Protein AF-A0A453QPM6-F1 (afdb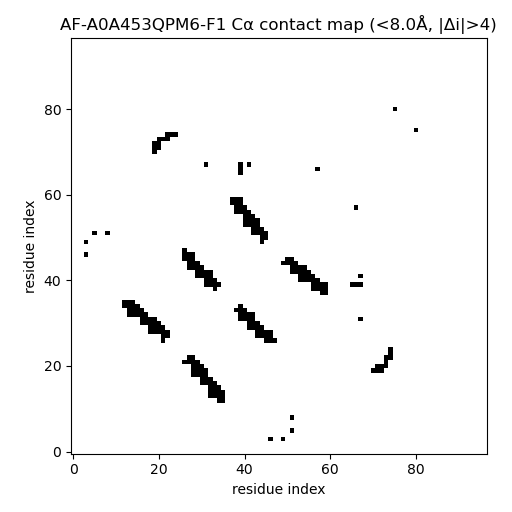_monomer)

Radius of gyration: 19.72 Å; Cα contacts (8 Å, |Δi|>4): 123; chains: 1; bounding box: 45×31×58 Å

Secondary structure (DSSP, 8-state):
-----GGGGS-TTEEEEEEEEEETTTTEEEEEEEETTS-EEEEEEETTTTEEEEEEEE---SS---TTTT-------HHHHHHHHHGGGS-S-----

Organism: Aegilops tauschii subsp. strangulata (NCBI:txid200361)

Structure (mmCIF, N/CA/C/O backbone):
data_AF-A0A453QPM6-F1
#
_entry.id   AF-A0A453QPM6-F1
#
loop_
_atom_site.group_PDB
_atom_site.id
_atom_site.type_symbol
_atom_site.label_atom_id
_atom_site.label_alt_id
_atom_site.label_comp_id
_atom_site.label_asym_id
_atom_site.label_entity_id
_atom_site.label_seq_id
_atom_site.pdbx_PDB_ins_code
_atom_site.Cartn_x
_atom_site.Cartn_y
_atom_site.Cartn_z
_atom_site.occupancy
_atom_site.B_iso_or_equiv
_atom_site.auth_seq_id
_atom_site.auth_comp_id
_atom_site.auth_asym_id
_atom_site.auth_atom_id
_atom_site.pdbx_PDB_model_num
ATOM 1 N N . VAL A 1 1 ? -16.829 6.148 -7.935 1.00 55.75 1 VAL A N 1
ATOM 2 C CA . VAL A 1 1 ? -15.590 5.453 -7.527 1.00 55.75 1 VAL A CA 1
ATOM 3 C C . VAL A 1 1 ? -14.447 6.371 -7.894 1.00 55.75 1 VAL A C 1
ATOM 5 O O . VAL A 1 1 ? -14.346 6.725 -9.062 1.00 55.75 1 VAL A O 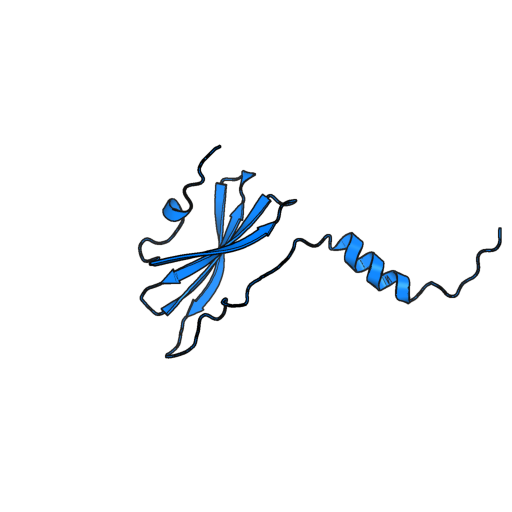1
ATOM 8 N N . GLU A 1 2 ? -13.692 6.845 -6.911 1.00 72.50 2 GLU A N 1
ATOM 9 C CA . GLU A 1 2 ? -12.494 7.655 -7.143 1.00 72.50 2 GLU A CA 1
ATOM 10 C C . GLU A 1 2 ? -11.316 6.715 -7.438 1.00 72.50 2 GLU A C 1
ATOM 12 O O . GLU A 1 2 ? -11.194 5.661 -6.815 1.00 72.50 2 GLU A O 1
ATOM 17 N N . LEU A 1 3 ? -10.505 7.043 -8.445 1.00 74.88 3 LEU A N 1
ATOM 18 C CA . LEU A 1 3 ? -9.374 6.223 -8.885 1.00 74.88 3 LEU A CA 1
ATOM 19 C C . LEU A 1 3 ? -8.084 6.787 -8.291 1.00 74.88 3 LEU A C 1
ATOM 21 O O . LEU A 1 3 ? -7.626 7.843 -8.722 1.00 74.88 3 LEU A O 1
ATOM 25 N N . ILE A 1 4 ? -7.476 6.067 -7.348 1.00 81.00 4 ILE A N 1
ATOM 26 C CA . ILE A 1 4 ? -6.176 6.441 -6.781 1.00 81.00 4 ILE A CA 1
ATOM 27 C C . ILE A 1 4 ? -5.070 6.074 -7.779 1.00 81.00 4 ILE A C 1
ATOM 29 O O . ILE A 1 4 ? -4.901 4.907 -8.135 1.00 81.00 4 ILE A O 1
ATOM 33 N N . GLN A 1 5 ? -4.308 7.073 -8.225 1.00 83.75 5 GLN A N 1
ATOM 34 C CA . GLN A 1 5 ? -3.241 6.921 -9.219 1.00 83.75 5 GLN A CA 1
ATOM 35 C C . GLN A 1 5 ? -1.918 6.511 -8.557 1.00 83.75 5 GLN A C 1
ATOM 37 O O . GLN A 1 5 ? -0.976 7.295 -8.490 1.00 83.75 5 GLN A O 1
ATOM 42 N N . VAL A 1 6 ? -1.836 5.268 -8.070 1.00 82.81 6 VAL A N 1
ATOM 43 C CA . VAL A 1 6 ? -0.657 4.741 -7.347 1.00 82.81 6 VAL A CA 1
ATOM 44 C C . VAL A 1 6 ? 0.650 4.949 -8.125 1.00 82.81 6 VAL A C 1
ATOM 46 O O . VAL A 1 6 ? 1.672 5.279 -7.531 1.00 82.81 6 VAL A O 1
ATOM 49 N N . GLU A 1 7 ? 0.607 4.822 -9.451 1.00 81.56 7 GLU A N 1
ATOM 50 C CA . GLU A 1 7 ? 1.769 4.959 -10.339 1.00 81.56 7 GLU A CA 1
ATOM 51 C C . GLU A 1 7 ? 2.452 6.333 -10.254 1.00 81.56 7 GLU A C 1
ATOM 53 O O . GLU A 1 7 ? 3.666 6.416 -10.404 1.00 81.56 7 GLU A O 1
ATOM 58 N N . GLN A 1 8 ? 1.711 7.405 -9.947 1.00 86.69 8 GLN A N 1
ATOM 59 C CA . GLN A 1 8 ? 2.272 8.759 -9.818 1.00 86.69 8 GLN A CA 1
ATOM 60 C C . GLN A 1 8 ? 3.167 8.920 -8.584 1.00 86.69 8 GLN A C 1
ATOM 62 O O . GLN A 1 8 ? 3.970 9.849 -8.517 1.00 86.69 8 GLN A O 1
ATOM 67 N N . HIS A 1 9 ? 3.030 8.023 -7.608 1.00 87.50 9 HIS A N 1
ATOM 68 C CA . HIS A 1 9 ? 3.786 8.048 -6.361 1.00 87.50 9 HIS A CA 1
ATOM 69 C C . HIS A 1 9 ? 4.948 7.051 -6.344 1.00 87.50 9 HIS A C 1
ATOM 71 O O . HIS A 1 9 ? 5.650 6.939 -5.338 1.00 87.50 9 HIS A O 1
ATOM 77 N N . LEU A 1 10 ? 5.137 6.307 -7.434 1.00 90.94 10 LEU A N 1
ATOM 78 C CA . LEU A 1 10 ? 6.180 5.304 -7.554 1.00 90.94 10 LEU A CA 1
ATOM 79 C C . LEU A 1 10 ? 7.341 5.813 -8.414 1.00 90.94 10 LEU A C 1
ATOM 81 O O . LEU A 1 10 ? 7.144 6.642 -9.305 1.00 90.94 10 LEU A O 1
ATOM 85 N N . PRO A 1 11 ? 8.567 5.317 -8.179 1.00 91.19 11 PRO A N 1
ATOM 86 C CA . PRO A 1 11 ? 9.677 5.581 -9.081 1.00 91.19 11 PRO A CA 1
ATOM 87 C C . PRO A 1 11 ? 9.380 5.096 -10.510 1.00 91.19 11 PRO A C 1
ATOM 89 O O . PRO A 1 11 ? 8.738 4.066 -10.719 1.00 91.19 11 PRO A O 1
ATOM 92 N N . ALA A 1 12 ? 9.884 5.825 -11.507 1.00 91.06 12 ALA A N 1
ATOM 93 C CA . ALA A 1 12 ? 9.598 5.568 -12.923 1.00 91.06 12 ALA A CA 1
ATOM 94 C C . ALA A 1 12 ? 10.128 4.218 -13.453 1.00 91.06 12 ALA A C 1
ATOM 96 O O . ALA A 1 12 ? 9.729 3.776 -14.527 1.00 91.06 12 ALA A O 1
ATOM 97 N N . ASP A 1 13 ? 11.048 3.576 -12.734 1.00 93.31 13 ASP A N 1
ATOM 98 C CA . ASP A 1 13 ? 11.658 2.290 -13.078 1.00 93.31 13 ASP A CA 1
ATOM 99 C C . ASP A 1 13 ? 10.928 1.075 -12.475 1.00 93.31 13 ASP A C 1
ATOM 101 O O . ASP A 1 13 ? 11.382 -0.062 -12.646 1.00 93.31 13 ASP A O 1
ATOM 105 N N . VAL A 1 14 ? 9.784 1.285 -11.809 1.00 93.88 14 VAL A N 1
ATOM 106 C CA . VAL A 1 14 ? 8.895 0.194 -11.390 1.00 93.88 14 VAL A CA 1
ATOM 107 C C . VAL A 1 14 ? 8.363 -0.540 -12.620 1.00 93.88 14 VAL A C 1
ATOM 109 O O . VAL A 1 14 ? 7.837 0.050 -13.558 1.00 93.88 14 VAL A O 1
ATOM 112 N N . THR A 1 15 ? 8.470 -1.866 -12.602 1.00 93.19 15 THR A N 1
ATOM 113 C CA . THR A 1 15 ? 8.040 -2.740 -13.709 1.00 93.19 15 THR A CA 1
ATOM 114 C C . THR A 1 15 ? 6.832 -3.600 -13.359 1.00 93.19 15 THR A C 1
ATOM 116 O O . THR A 1 15 ? 6.177 -4.142 -14.248 1.00 93.19 15 THR A O 1
ATOM 119 N N . LYS A 1 16 ? 6.539 -3.753 -12.064 1.00 92.25 16 LYS A N 1
ATOM 120 C CA . LYS A 1 16 ? 5.470 -4.612 -11.559 1.00 92.25 16 LYS A CA 1
ATOM 121 C C . LYS A 1 16 ? 4.940 -4.067 -10.243 1.00 92.25 16 LYS A C 1
ATOM 123 O O . LYS A 1 16 ? 5.730 -3.741 -9.363 1.00 92.25 16 LYS A O 1
ATOM 128 N N . VAL A 1 17 ? 3.620 -4.063 -10.088 1.00 93.12 17 VAL A N 1
ATOM 129 C CA . VAL A 1 17 ? 2.928 -3.768 -8.828 1.00 93.12 17 VAL A CA 1
ATOM 130 C C . VAL A 1 17 ? 2.041 -4.955 -8.471 1.00 93.12 17 VAL A C 1
ATOM 132 O O . VAL A 1 17 ? 1.368 -5.514 -9.337 1.00 93.12 17 VAL A O 1
ATOM 135 N N . GLN A 1 18 ? 2.051 -5.373 -7.207 1.00 92.69 18 GLN A N 1
ATOM 136 C CA . GLN A 1 18 ? 1.182 -6.441 -6.70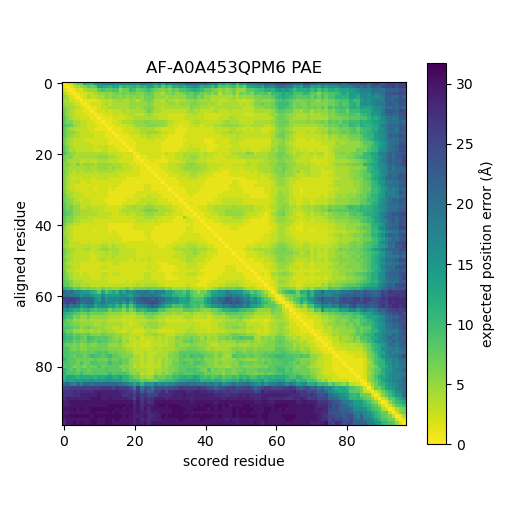9 1.00 92.69 18 GLN A CA 1
AT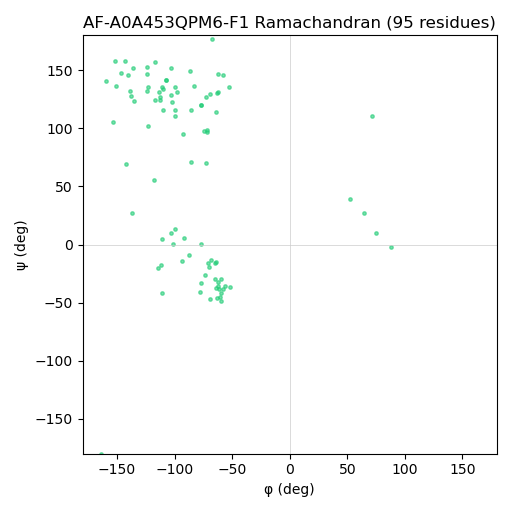OM 137 C C . GLN A 1 18 ? 0.562 -6.040 -5.379 1.00 92.69 18 GLN A C 1
ATOM 139 O O . GLN A 1 18 ? 1.278 -5.764 -4.418 1.00 92.69 18 GLN A O 1
ATOM 144 N N . LEU A 1 19 ? -0.769 -6.057 -5.316 1.00 92.50 19 LEU A N 1
ATOM 145 C CA . LEU A 1 19 ? -1.504 -5.924 -4.064 1.00 92.50 19 LEU A CA 1
ATOM 146 C C . LEU A 1 19 ? -1.168 -7.103 -3.144 1.00 92.50 19 LEU A C 1
ATOM 148 O O . LEU A 1 19 ? -1.216 -8.256 -3.574 1.00 92.50 19 LEU A O 1
ATOM 152 N N . ARG A 1 20 ? -0.844 -6.813 -1.882 1.00 93.50 20 ARG A N 1
ATOM 153 C CA . ARG A 1 20 ? -0.526 -7.831 -0.872 1.00 93.50 20 ARG A CA 1
ATOM 154 C C . ARG A 1 20 ? -1.594 -7.932 0.196 1.00 93.50 20 ARG A C 1
ATOM 156 O O . ARG A 1 20 ? -1.957 -9.040 0.584 1.00 93.50 20 ARG A O 1
ATOM 163 N N . TRP A 1 21 ? -2.110 -6.794 0.650 1.00 92.81 21 TRP A N 1
ATOM 164 C CA . TRP A 1 21 ? -3.078 -6.767 1.735 1.00 92.81 21 TRP A CA 1
ATOM 165 C C . TRP A 1 21 ? -3.877 -5.455 1.752 1.00 92.81 21 TRP A C 1
ATOM 167 O O . TRP A 1 21 ? -3.342 -4.378 1.503 1.00 92.81 21 TRP A O 1
ATOM 177 N N . PHE A 1 22 ? -5.172 -5.569 2.040 1.00 91.31 22 PHE A N 1
ATOM 178 C CA . PHE A 1 22 ? -6.108 -4.480 2.297 1.00 91.31 22 PHE A CA 1
ATOM 179 C C . PHE A 1 22 ? -6.530 -4.457 3.782 1.00 91.31 22 PHE A C 1
ATOM 181 O O . PHE A 1 22 ? -7.145 -5.409 4.269 1.00 91.31 22 PHE A O 1
ATOM 188 N N . CYS A 1 23 ? -6.188 -3.389 4.503 1.00 92.81 23 CYS A N 1
ATOM 189 C CA . CYS A 1 23 ? -6.580 -3.139 5.891 1.00 92.81 23 CYS A CA 1
ATOM 190 C C . CYS A 1 23 ? -7.865 -2.303 5.915 1.00 92.81 23 CYS A C 1
ATOM 192 O O . CYS A 1 23 ? -7.824 -1.077 5.803 1.00 92.81 23 CYS A O 1
ATOM 194 N N . GLU A 1 24 ? -9.009 -2.973 6.020 1.00 89.31 24 GLU A N 1
ATOM 195 C CA . GLU A 1 24 ? -10.327 -2.349 5.884 1.00 89.31 24 GLU A CA 1
ATOM 196 C C . GLU A 1 24 ? -10.615 -1.266 6.937 1.00 89.31 24 GLU A C 1
ATOM 198 O O . GLU A 1 24 ? -11.201 -0.241 6.602 1.00 89.31 24 GLU A O 1
ATOM 203 N N . LYS A 1 25 ? -10.197 -1.450 8.197 1.00 91.00 25 LYS A N 1
ATOM 204 C CA . LYS A 1 25 ? -10.512 -0.517 9.292 1.00 91.00 25 LYS A CA 1
ATOM 205 C C . LYS A 1 25 ? -9.642 0.734 9.253 1.00 91.00 25 LYS A C 1
ATOM 207 O O . LYS A 1 25 ? -10.140 1.819 9.530 1.00 91.00 25 LYS A O 1
ATOM 212 N N . SER A 1 26 ? -8.350 0.589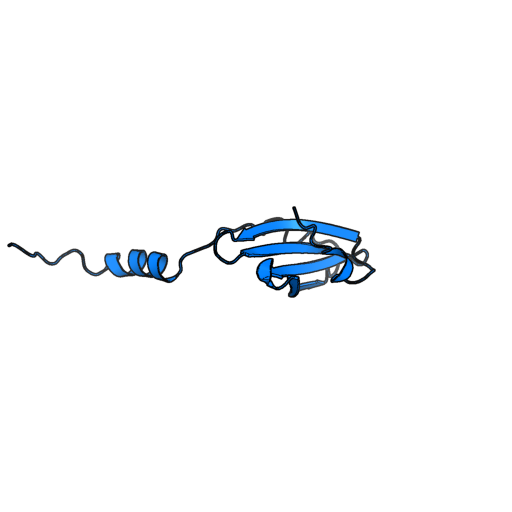 8.960 1.00 92.44 26 SER A N 1
ATOM 213 C CA . SER A 1 26 ? -7.406 1.716 8.884 1.00 92.44 26 SER A CA 1
ATOM 214 C C . SER A 1 26 ? -7.347 2.385 7.512 1.00 92.44 26 SER A C 1
ATOM 216 O O . SER A 1 26 ? -6.694 3.419 7.380 1.00 92.44 26 SER A O 1
ATOM 218 N N . GLY A 1 27 ? -7.980 1.805 6.487 1.00 93.69 27 GLY A N 1
ATOM 219 C CA . GLY A 1 27 ? -7.916 2.323 5.119 1.00 93.69 27 GLY A CA 1
ATOM 220 C C . GLY A 1 27 ? -6.502 2.265 4.529 1.00 93.69 27 GLY A C 1
ATOM 221 O O . GLY A 1 27 ? -6.148 3.087 3.682 1.00 93.69 27 GLY A O 1
ATOM 222 N N . VAL A 1 28 ? -5.673 1.327 5.001 1.00 95.06 28 VAL A N 1
ATOM 223 C CA . VAL A 1 28 ? -4.296 1.137 4.526 1.00 95.06 28 VAL A CA 1
ATOM 224 C C . VAL A 1 28 ? -4.234 -0.015 3.534 1.00 95.06 28 VAL A C 1
ATOM 226 O O . VAL A 1 28 ? -4.767 -1.095 3.771 1.00 95.06 28 VAL A O 1
ATOM 229 N N . VAL A 1 29 ? -3.524 0.188 2.431 1.00 94.25 29 VAL A N 1
ATOM 230 C CA . VAL A 1 29 ? -3.261 -0.844 1.427 1.00 94.25 29 VAL A CA 1
ATOM 231 C C . VAL A 1 29 ? -1.769 -1.104 1.341 1.00 94.25 29 VAL A C 1
ATOM 233 O O . VAL A 1 29 ? -0.992 -0.190 1.081 1.00 94.25 29 VAL A O 1
ATOM 236 N N . LEU A 1 30 ? -1.367 -2.359 1.527 1.00 95.75 30 LEU A N 1
ATOM 237 C CA . LEU A 1 30 ? 0.005 -2.804 1.329 1.00 95.75 30 LEU A CA 1
ATOM 238 C C . LEU A 1 30 ? 0.159 -3.445 -0.045 1.00 95.75 30 LEU A C 1
ATOM 240 O O . LEU A 1 30 ? -0.600 -4.342 -0.428 1.00 95.75 30 LEU A O 1
ATOM 244 N N . PHE A 1 31 ? 1.183 -3.021 -0.772 1.00 95.00 31 PHE A N 1
ATOM 245 C CA . PHE A 1 31 ? 1.529 -3.575 -2.073 1.00 95.00 31 PHE A CA 1
ATOM 246 C C . PHE A 1 31 ? 3.047 -3.624 -2.257 1.00 95.00 31 PHE A C 1
ATOM 248 O O . PHE A 1 31 ? 3.796 -2.914 -1.587 1.00 95.00 31 PHE A O 1
ATOM 255 N N . THR A 1 32 ? 3.507 -4.484 -3.159 1.00 95.25 32 THR A N 1
ATOM 256 C CA . THR A 1 32 ? 4.925 -4.608 -3.520 1.00 95.25 32 THR A CA 1
ATOM 257 C C . THR A 1 32 ? 5.177 -4.028 -4.901 1.00 95.25 32 THR A C 1
ATOM 259 O O . THR A 1 32 ? 4.367 -4.248 -5.806 1.00 95.25 32 THR A O 1
ATOM 262 N N . ALA A 1 33 ? 6.317 -3.363 -5.073 1.00 94.69 33 ALA A N 1
ATOM 263 C CA . ALA A 1 33 ? 6.826 -2.904 -6.358 1.00 94.69 33 ALA A CA 1
ATOM 264 C C . ALA A 1 33 ? 8.111 -3.663 -6.722 1.00 94.69 33 ALA A C 1
ATOM 266 O O . ALA A 1 33 ? 9.015 -3.807 -5.897 1.00 94.69 33 ALA A O 1
ATOM 267 N N . GLY A 1 34 ? 8.177 -4.174 -7.951 1.00 92.62 34 GLY A N 1
ATOM 268 C CA . GLY A 1 34 ? 9.342 -4.863 -8.503 1.00 92.62 34 GLY A CA 1
ATOM 269 C C . GLY A 1 34 ? 10.059 -4.015 -9.549 1.00 92.62 34 GLY A C 1
ATOM 270 O O . GLY A 1 34 ? 9.415 -3.362 -10.378 1.00 92.62 34 GLY A O 1
ATOM 271 N N . TYR A 1 35 ? 11.387 -4.069 -9.540 1.00 92.19 35 TYR A N 1
ATOM 272 C CA . TYR A 1 35 ? 12.259 -3.272 -10.398 1.00 92.19 35 TYR A CA 1
ATOM 273 C C . TYR A 1 35 ? 13.076 -4.152 -11.344 1.00 92.19 35 TYR A C 1
ATOM 275 O O . TYR A 1 35 ? 13.312 -5.334 -11.087 1.00 92.19 35 TYR A O 1
ATOM 283 N N . ARG A 1 36 ? 13.526 -3.570 -12.462 1.00 88.62 36 ARG A N 1
ATOM 284 C CA . ARG A 1 36 ? 14.306 -4.298 -13.479 1.00 88.62 36 ARG A CA 1
ATOM 285 C C . ARG A 1 36 ? 15.667 -4.778 -12.960 1.00 88.62 36 ARG A C 1
ATOM 287 O O . ARG A 1 36 ? 16.173 -5.784 -13.443 1.00 88.62 36 ARG A O 1
ATOM 294 N N . ASP A 1 37 ? 16.251 -4.061 -12.008 1.00 88.88 37 ASP A N 1
ATOM 295 C CA . ASP A 1 37 ? 17.531 -4.388 -11.370 1.00 88.88 37 ASP A CA 1
ATOM 296 C C . ASP A 1 37 ? 17.425 -5.521 -10.328 1.00 88.88 37 ASP A C 1
ATOM 298 O O . ASP A 1 37 ? 18.429 -5.903 -9.734 1.00 88.88 37 ASP A O 1
ATOM 302 N N . GLY A 1 38 ? 16.227 -6.081 -10.120 1.00 87.75 38 GLY A N 1
ATOM 303 C CA . GLY A 1 38 ? 15.970 -7.134 -9.139 1.00 87.75 38 GLY A CA 1
ATOM 304 C C . GLY A 1 38 ? 15.634 -6.613 -7.742 1.00 87.75 38 GLY A C 1
ATOM 305 O O . GLY A 1 38 ? 15.315 -7.414 -6.864 1.00 87.75 38 GLY A O 1
ATOM 306 N N . ARG A 1 39 ? 15.649 -5.294 -7.516 1.00 90.94 39 ARG A N 1
ATOM 307 C CA . ARG A 1 39 ? 15.138 -4.703 -6.277 1.00 90.94 39 ARG A CA 1
ATOM 308 C C . ARG A 1 39 ? 13.644 -4.987 -6.136 1.00 90.94 39 ARG A C 1
ATOM 310 O O . ARG A 1 39 ? 12.889 -5.017 -7.115 1.00 90.94 39 ARG A O 1
ATOM 317 N N . SER A 1 40 ? 13.199 -5.158 -4.897 1.00 92.62 40 SER A N 1
ATOM 318 C CA . SER A 1 40 ? 11.781 -5.221 -4.568 1.00 92.62 40 SER A CA 1
ATOM 319 C C . SER A 1 40 ? 11.472 -4.458 -3.289 1.00 92.62 40 SER A C 1
ATOM 321 O O . SER A 1 40 ? 12.139 -4.616 -2.267 1.00 92.62 40 SER A O 1
ATOM 323 N N . GLU A 1 41 ? 10.443 -3.623 -3.340 1.00 95.19 41 GLU A N 1
ATOM 324 C CA . GLU A 1 41 ? 10.067 -2.718 -2.259 1.00 95.19 41 GLU A CA 1
ATOM 325 C C . GLU A 1 41 ? 8.617 -2.943 -1.832 1.00 95.19 41 GLU A C 1
ATOM 327 O O . GLU A 1 41 ? 7.773 -3.354 -2.630 1.00 95.19 41 GLU A O 1
ATOM 332 N N . VAL A 1 42 ? 8.323 -2.635 -0.569 1.00 96.50 42 VAL A N 1
ATOM 333 C CA . VAL A 1 42 ? 6.973 -2.684 0.003 1.00 96.50 42 VAL A CA 1
ATOM 334 C C . VAL A 1 42 ? 6.509 -1.265 0.284 1.00 96.50 42 VAL A C 1
ATOM 336 O O . VAL A 1 42 ? 7.246 -0.461 0.863 1.00 96.50 42 VAL A O 1
ATOM 339 N N . TYR A 1 43 ? 5.265 -0.984 -0.081 1.00 96.50 43 TYR A N 1
ATOM 340 C CA . TYR A 1 43 ? 4.619 0.308 0.072 1.00 96.50 43 TYR A CA 1
ATOM 341 C C . TYR A 1 43 ? 3.329 0.188 0.878 1.00 96.50 43 TYR A C 1
ATOM 343 O O . TYR A 1 43 ? 2.613 -0.808 0.770 1.00 96.50 43 TYR A O 1
ATOM 351 N N . ALA A 1 44 ? 3.033 1.232 1.648 1.00 96.44 44 ALA A N 1
ATOM 352 C CA . ALA A 1 44 ? 1.758 1.458 2.307 1.00 96.44 44 ALA A CA 1
ATOM 353 C C . ALA A 1 44 ? 1.069 2.675 1.680 1.00 96.44 44 ALA A C 1
ATOM 355 O O . ALA A 1 44 ? 1.645 3.761 1.640 1.00 96.44 44 ALA A O 1
ATOM 356 N N . LEU A 1 45 ? -0.156 2.489 1.199 1.00 95.62 45 LEU A N 1
ATOM 357 C CA . LEU A 1 45 ? -1.045 3.544 0.722 1.00 95.62 45 LEU A CA 1
ATOM 358 C C . LEU A 1 45 ? -2.098 3.825 1.792 1.00 95.62 45 LEU A C 1
ATOM 360 O O . LEU A 1 45 ? -2.850 2.924 2.155 1.00 95.62 45 LEU A O 1
ATOM 364 N N . SER A 1 46 ? -2.188 5.068 2.256 1.00 94.62 46 SER A N 1
ATOM 365 C CA . SER A 1 46 ? -3.350 5.553 3.003 1.00 94.62 46 SER A CA 1
ATOM 366 C C . SER A 1 46 ? -4.400 6.044 2.011 1.00 94.62 46 SER A C 1
ATOM 368 O O . SER A 1 46 ? -4.156 7.010 1.291 1.00 94.62 46 SER A O 1
ATOM 370 N N . ILE A 1 47 ? -5.563 5.390 1.972 1.00 91.75 47 ILE A N 1
ATOM 371 C CA . ILE A 1 47 ? -6.665 5.757 1.069 1.00 91.75 47 ILE A CA 1
ATOM 372 C C . ILE A 1 47 ? -7.185 7.159 1.395 1.00 91.75 47 ILE A C 1
ATOM 374 O O . ILE A 1 47 ? -7.319 7.982 0.495 1.00 91.75 47 ILE A O 1
ATOM 378 N N . ASP A 1 48 ? -7.402 7.448 2.679 1.00 91.50 48 ASP A N 1
ATOM 379 C CA . ASP A 1 48 ? -7.980 8.719 3.132 1.00 91.50 48 ASP A CA 1
ATOM 380 C C . ASP A 1 48 ? -7.095 9.924 2.807 1.00 91.50 48 ASP A C 1
ATOM 382 O O . ASP A 1 48 ? -7.589 11.002 2.485 1.00 91.50 48 ASP A O 1
ATOM 386 N N . LYS A 1 49 ? -5.774 9.745 2.909 1.00 91.81 49 LYS A N 1
ATOM 387 C CA . LYS A 1 49 ? -4.796 10.812 2.664 1.00 91.81 49 LYS A CA 1
ATOM 388 C C . LYS A 1 49 ? -4.283 10.836 1.230 1.00 91.81 49 LYS A C 1
ATOM 390 O O . LYS A 1 49 ? -3.645 11.807 0.844 1.00 91.81 49 LYS A O 1
ATOM 395 N N . GLN A 1 50 ? -4.528 9.770 0.469 1.00 90.62 50 GLN A N 1
ATOM 396 C CA . GLN A 1 50 ? -3.928 9.538 -0.846 1.00 90.62 50 GLN A CA 1
ATOM 397 C C . GLN A 1 50 ? -2.391 9.645 -0.808 1.00 90.62 50 GLN A C 1
ATOM 399 O O . GLN A 1 50 ? -1.750 10.176 -1.712 1.00 90.62 50 GLN A O 1
ATOM 404 N N . GLU A 1 51 ? -1.790 9.129 0.267 1.00 92.31 51 GLU A N 1
ATOM 405 C CA . GLU A 1 51 ? -0.345 9.164 0.504 1.00 92.31 51 GLU A CA 1
ATOM 406 C C . GLU A 1 51 ? 0.251 7.764 0.384 1.00 92.31 51 GLU A C 1
ATOM 408 O O . GLU A 1 51 ? -0.265 6.805 0.962 1.00 92.31 51 GLU A O 1
ATOM 413 N N . VAL A 1 52 ? 1.372 7.658 -0.330 1.00 95.00 52 VAL A N 1
ATOM 414 C CA . VAL A 1 52 ? 2.131 6.417 -0.509 1.00 95.00 52 VAL A CA 1
ATOM 415 C C . VAL A 1 52 ? 3.473 6.542 0.205 1.00 95.00 52 VAL A C 1
ATOM 417 O O . VAL A 1 52 ? 4.237 7.473 -0.040 1.00 95.00 52 VAL A O 1
ATOM 420 N N . GLN A 1 53 ? 3.780 5.576 1.066 1.00 95.75 53 GLN A N 1
ATOM 421 C CA . GLN A 1 53 ? 5.029 5.512 1.816 1.00 95.75 53 GLN A CA 1
ATOM 422 C C . GLN A 1 53 ? 5.744 4.189 1.553 1.00 95.75 53 GLN A C 1
ATOM 424 O O . GLN A 1 53 ? 5.150 3.119 1.676 1.00 95.75 53 GLN A O 1
ATOM 429 N N . LYS A 1 54 ? 7.047 4.246 1.264 1.00 96.19 54 LYS A N 1
ATOM 430 C CA . LYS A 1 54 ? 7.896 3.051 1.268 1.00 96.19 54 LYS A CA 1
ATOM 431 C C . LYS A 1 54 ? 8.145 2.592 2.704 1.00 96.19 54 LYS A C 1
ATOM 433 O O . LYS A 1 54 ? 8.623 3.375 3.522 1.00 96.19 54 LYS A O 1
ATOM 438 N N . VAL A 1 55 ? 7.869 1.323 2.991 1.00 96.31 55 VAL A N 1
ATOM 439 C CA . VAL A 1 55 ? 8.013 0.734 4.334 1.00 96.31 55 VAL A CA 1
ATOM 440 C C . VAL A 1 55 ? 9.088 -0.350 4.413 1.00 96.31 55 VAL A C 1
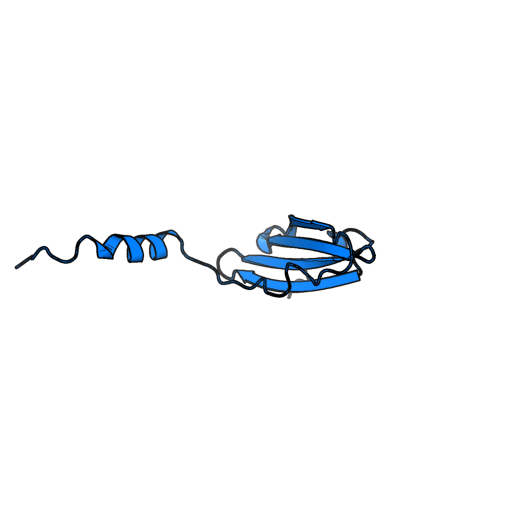ATOM 442 O O . VAL A 1 55 ? 9.593 -0.618 5.499 1.00 96.31 55 VAL A O 1
ATOM 445 N N . ALA A 1 56 ? 9.482 -0.941 3.282 1.00 95.69 56 ALA A N 1
ATOM 446 C CA . ALA A 1 56 ? 10.604 -1.876 3.215 1.00 95.69 56 ALA A CA 1
ATOM 447 C C . ALA A 1 56 ? 11.264 -1.870 1.828 1.00 95.69 56 ALA A C 1
ATOM 449 O O . ALA A 1 56 ? 10.641 -1.499 0.833 1.00 95.69 56 ALA A O 1
ATOM 450 N N . SER A 1 57 ? 12.525 -2.298 1.771 1.00 94.06 57 SER A N 1
ATOM 451 C CA . SER A 1 57 ? 13.300 -2.469 0.539 1.00 94.06 57 SER A CA 1
ATOM 452 C C . SER A 1 57 ? 14.148 -3.725 0.642 1.00 94.06 57 SER A C 1
ATOM 454 O O . SER A 1 57 ? 14.639 -4.056 1.722 1.00 94.06 57 SER A O 1
ATOM 456 N N . HIS A 1 58 ? 14.335 -4.398 -0.482 1.00 92.00 58 HIS A N 1
ATOM 457 C CA . HIS A 1 58 ? 15.259 -5.505 -0.626 1.00 92.00 58 HIS A CA 1
ATOM 458 C C . HIS A 1 58 ? 15.999 -5.384 -1.952 1.00 92.00 58 HIS A C 1
ATOM 460 O O . HIS A 1 58 ? 15.370 -5.283 -3.005 1.00 92.00 58 HIS A O 1
ATOM 466 N N . ASP A 1 59 ? 17.323 -5.447 -1.884 1.00 89.31 59 ASP A N 1
ATOM 467 C CA . ASP A 1 59 ? 18.190 -5.462 -3.054 1.00 89.31 59 ASP A CA 1
ATOM 468 C C . ASP A 1 59 ? 18.608 -6.911 -3.313 1.00 89.31 59 ASP A C 1
ATOM 470 O O . ASP A 1 59 ? 19.274 -7.535 -2.481 1.00 89.31 59 ASP A O 1
ATOM 474 N N . ALA A 1 60 ? 18.196 -7.475 -4.449 1.00 74.00 60 ALA A N 1
ATOM 475 C CA . ALA A 1 60 ? 18.544 -8.846 -4.788 1.00 74.00 60 ALA A CA 1
ATOM 476 C C . ALA A 1 60 ? 20.033 -8.938 -5.161 1.00 74.00 60 ALA A C 1
ATOM 478 O O . ALA A 1 60 ? 20.440 -8.680 -6.293 1.00 74.00 60 ALA A O 1
ATOM 479 N N . GLY A 1 61 ? 20.864 -9.356 -4.208 1.00 62.28 61 GLY A N 1
ATOM 480 C CA . GLY A 1 61 ? 22.246 -9.760 -4.454 1.00 62.28 61 GLY A CA 1
ATOM 481 C C . GLY A 1 61 ? 22.318 -11.116 -5.160 1.00 62.28 61 GLY A C 1
ATOM 482 O O . GLY A 1 61 ? 22.723 -12.091 -4.545 1.00 62.28 61 GLY A O 1
ATOM 483 N N . GLY A 1 62 ? 21.917 -11.182 -6.433 1.00 57.53 62 GLY A N 1
ATOM 484 C CA . GLY A 1 62 ? 22.073 -12.357 -7.299 1.00 57.53 62 GLY A CA 1
ATOM 485 C C . GLY A 1 62 ? 21.170 -13.559 -6.969 1.00 57.53 62 GLY A C 1
ATOM 486 O O . GLY A 1 62 ? 21.391 -14.284 -6.008 1.00 57.53 62 GLY A O 1
ATOM 487 N N . GLY A 1 63 ? 20.199 -13.840 -7.845 1.00 59.66 63 GLY A N 1
ATOM 488 C CA . GLY A 1 63 ? 19.573 -15.168 -7.982 1.00 59.66 63 GLY A CA 1
ATOM 489 C C . GLY A 1 63 ? 18.580 -15.620 -6.900 1.00 59.66 63 GLY A C 1
ATOM 490 O O . GLY A 1 63 ? 18.195 -16.787 -6.912 1.00 59.66 63 GLY A O 1
ATOM 491 N N . GLY A 1 64 ? 18.156 -14.745 -5.987 1.00 66.75 64 GLY A N 1
ATOM 492 C CA . GLY A 1 64 ? 17.075 -15.022 -5.031 1.00 66.75 64 GLY A CA 1
ATOM 493 C C . GLY A 1 64 ? 15.684 -14.713 -5.601 1.00 66.75 64 GLY A C 1
ATOM 494 O O . GLY A 1 64 ? 15.545 -13.827 -6.442 1.00 66.75 64 GLY A O 1
ATOM 495 N N . GLY A 1 65 ? 14.659 -15.448 -5.153 1.00 75.94 65 GLY A N 1
ATOM 496 C CA . GLY A 1 65 ? 13.250 -15.144 -5.446 1.00 75.94 65 GLY A CA 1
ATOM 497 C C . GLY A 1 65 ? 12.766 -13.847 -4.780 1.00 75.94 65 GLY A C 1
ATOM 498 O O . GLY A 1 65 ? 13.507 -13.215 -4.029 1.00 75.94 65 GLY A O 1
ATOM 499 N N . ASP A 1 66 ? 11.517 -13.450 -5.047 1.00 82.50 66 ASP A N 1
ATOM 500 C CA . ASP A 1 66 ? 10.902 -12.275 -4.411 1.00 82.50 66 ASP A CA 1
ATOM 501 C C . ASP A 1 66 ? 10.768 -12.513 -2.890 1.00 82.50 66 ASP A C 1
ATOM 503 O O . ASP A 1 66 ? 9.983 -13.374 -2.483 1.00 82.50 66 ASP A O 1
ATOM 507 N N . PRO A 1 67 ? 11.484 -11.764 -2.026 1.00 87.75 67 PRO A N 1
ATOM 508 C CA . PRO A 1 67 ? 11.428 -11.953 -0.571 1.00 87.75 67 PRO A CA 1
ATOM 509 C C . PRO A 1 67 ? 10.037 -11.662 0.012 1.00 87.75 67 PRO A C 1
ATOM 511 O O . PRO A 1 67 ? 9.752 -12.030 1.152 1.00 87.75 67 PRO A O 1
ATOM 514 N N . TRP A 1 68 ? 9.169 -11.000 -0.755 1.00 91.75 68 TRP A N 1
ATOM 515 C CA . TRP A 1 68 ? 7.817 -10.628 -0.362 1.00 91.75 68 TRP A CA 1
ATOM 516 C C . TRP A 1 68 ? 6.755 -11.541 -0.979 1.00 91.75 68 TRP A C 1
ATOM 518 O O . TRP A 1 68 ? 5.565 -11.237 -0.876 1.00 91.75 68 TRP A O 1
ATOM 528 N N . GLU A 1 69 ? 7.136 -12.656 -1.617 1.00 88.25 69 GLU A N 1
ATOM 529 C CA . GLU A 1 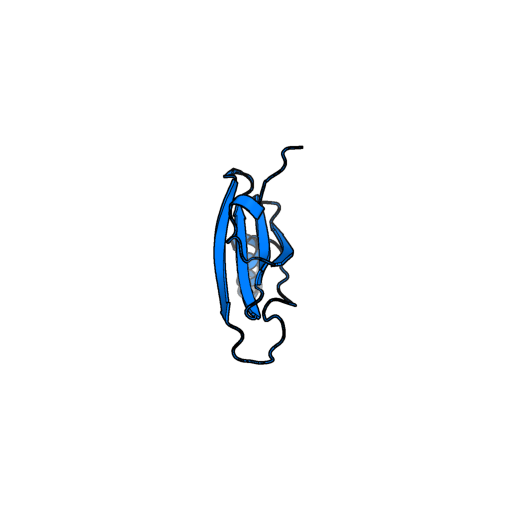69 ? 6.186 -13.547 -2.295 1.00 88.25 69 GLU A CA 1
ATOM 530 C C . GLU A 1 69 ? 5.076 -14.043 -1.355 1.00 88.25 69 GLU A C 1
ATOM 532 O O . GLU A 1 69 ? 3.919 -14.097 -1.766 1.00 88.25 69 GLU A O 1
ATOM 537 N N . ASN A 1 70 ? 5.424 -14.282 -0.085 1.00 89.94 70 ASN A N 1
ATOM 538 C CA . ASN A 1 70 ? 4.531 -14.756 0.973 1.00 89.94 70 ASN A CA 1
ATOM 539 C C . ASN A 1 70 ? 4.038 -13.628 1.898 1.00 89.94 70 ASN A C 1
ATOM 541 O O . ASN A 1 70 ? 3.515 -13.899 2.981 1.00 89.94 70 ASN A O 1
ATOM 545 N N . LEU A 1 71 ? 4.222 -12.359 1.513 1.00 90.25 71 LEU A N 1
ATOM 546 C CA . LEU A 1 71 ? 3.727 -11.224 2.285 1.00 90.25 71 LEU A CA 1
ATOM 547 C C . LEU A 1 71 ? 2.202 -11.149 2.163 1.00 90.25 71 LEU A C 1
ATOM 549 O O . LEU A 1 71 ? 1.657 -10.586 1.213 1.00 90.25 71 LEU A O 1
ATOM 553 N N . HIS A 1 72 ? 1.530 -11.700 3.163 1.00 87.31 72 HIS A N 1
ATOM 554 C CA . HIS A 1 72 ? 0.086 -11.652 3.341 1.00 87.31 72 HIS A CA 1
ATOM 555 C C . HIS A 1 72 ? -0.217 -11.352 4.808 1.00 87.31 72 HIS A C 1
ATOM 557 O O . HIS A 1 72 ? 0.565 -11.694 5.696 1.00 87.31 72 HIS A O 1
ATOM 563 N N . GLY A 1 73 ? -1.352 -10.719 5.081 1.00 85.50 73 GLY A N 1
ATOM 564 C CA . GLY A 1 73 ? -1.742 -10.398 6.447 1.00 85.50 73 GLY A CA 1
ATOM 565 C C . GLY A 1 73 ? -3.213 -10.039 6.566 1.00 85.50 73 GLY A C 1
ATOM 566 O O . GLY A 1 73 ? -3.962 -10.073 5.591 1.00 85.50 73 GLY A O 1
ATOM 567 N N . TYR A 1 74 ? -3.618 -9.735 7.794 1.00 86.44 74 TYR A N 1
ATOM 568 C CA . TYR A 1 74 ? -4.972 -9.340 8.155 1.00 86.44 74 TYR A CA 1
ATOM 569 C C . TYR A 1 74 ? -4.916 -8.341 9.310 1.00 86.44 74 TYR A C 1
ATOM 571 O O . TYR A 1 74 ? -3.996 -8.355 10.133 1.00 86.44 74 TYR A O 1
ATOM 579 N N . GLU A 1 75 ? -5.874 -7.419 9.340 1.00 91.06 75 GLU A N 1
ATOM 580 C CA . GLU A 1 75 ? -5.824 -6.291 10.264 1.00 91.06 75 GLU A CA 1
ATOM 581 C C . GLU A 1 75 ? -6.212 -6.722 11.665 1.00 91.06 75 GLU A C 1
ATOM 583 O O . GLU A 1 75 ? -7.315 -7.218 11.906 1.00 91.06 75 GLU A O 1
ATOM 588 N N . MET A 1 76 ? -5.278 -6.526 12.593 1.00 89.06 76 MET A N 1
ATOM 589 C CA . MET A 1 76 ? -5.434 -6.949 13.971 1.00 89.06 76 MET A CA 1
ATOM 590 C C . MET A 1 76 ? -5.767 -5.801 14.904 1.00 89.06 76 MET A C 1
ATOM 592 O O . MET A 1 76 ? -5.048 -4.807 14.987 1.00 89.06 76 MET A O 1
ATOM 596 N N . ASP A 1 77 ? -6.831 -5.997 15.684 1.00 89.25 77 ASP A N 1
ATOM 597 C CA . ASP A 1 77 ? -7.055 -5.225 16.897 1.00 89.25 77 ASP A CA 1
ATOM 598 C C . ASP A 1 77 ? -6.088 -5.734 17.966 1.00 89.25 77 ASP A C 1
ATOM 600 O O . ASP A 1 77 ? -6.306 -6.756 18.624 1.00 89.25 77 ASP A O 1
ATOM 604 N N . ARG A 1 78 ? -4.970 -5.022 18.103 1.00 88.50 78 ARG A N 1
ATOM 605 C CA . ARG A 1 78 ? -3.915 -5.365 19.053 1.00 88.50 78 ARG A CA 1
ATOM 606 C C . ARG A 1 78 ? -4.434 -5.428 20.490 1.00 88.50 78 ARG A C 1
ATOM 608 O O . ARG A 1 78 ? -3.979 -6.288 21.241 1.00 88.50 78 ARG A O 1
ATOM 615 N N . ALA A 1 79 ? -5.336 -4.529 20.884 1.00 89.31 79 ALA A N 1
ATOM 616 C CA . ALA A 1 79 ? -5.833 -4.470 22.255 1.00 89.31 79 ALA A CA 1
ATOM 617 C C . ALA A 1 79 ? -6.699 -5.696 22.563 1.00 89.31 79 ALA A C 1
ATOM 619 O O . ALA A 1 79 ? -6.460 -6.376 23.562 1.00 89.31 79 ALA A O 1
ATOM 620 N N . ALA A 1 80 ? -7.628 -6.032 21.664 1.00 88.62 80 ALA A N 1
ATOM 621 C CA . ALA A 1 80 ? -8.439 -7.239 21.782 1.00 88.62 80 ALA A CA 1
ATOM 622 C C . ALA A 1 80 ? -7.568 -8.506 21.782 1.00 88.62 80 ALA A C 1
ATOM 624 O O . ALA A 1 80 ? -7.731 -9.362 22.649 1.00 88.62 80 ALA A O 1
ATOM 625 N N . TYR A 1 81 ? -6.591 -8.605 20.873 1.00 86.25 81 TYR A N 1
ATOM 626 C CA . TYR A 1 81 ? -5.681 -9.750 20.812 1.00 86.25 81 TYR A CA 1
ATOM 627 C C . TYR A 1 81 ? -4.878 -9.923 22.110 1.00 86.25 81 TYR A C 1
ATOM 629 O O . TYR A 1 81 ? -4.870 -11.007 22.691 1.00 86.25 81 TYR A O 1
ATOM 637 N N . LEU A 1 82 ? -4.260 -8.857 22.629 1.00 88.88 82 LEU A N 1
ATOM 638 C CA . LEU A 1 82 ? -3.513 -8.922 23.891 1.00 88.88 82 LEU A CA 1
ATOM 639 C C . LEU A 1 82 ? -4.409 -9.281 25.082 1.00 88.88 82 LEU A C 1
ATOM 641 O O . LEU A 1 82 ? -3.971 -10.030 25.957 1.00 88.88 82 LEU A O 1
ATOM 645 N N . ALA A 1 83 ? -5.662 -8.815 25.102 1.00 90.25 83 ALA A N 1
ATOM 646 C CA . ALA A 1 83 ? -6.627 -9.221 26.119 1.00 90.25 83 ALA A CA 1
ATOM 647 C C . ALA A 1 83 ? -6.867 -10.739 26.088 1.00 90.25 83 ALA A C 1
ATOM 649 O O . ALA A 1 83 ? -6.850 -11.370 27.142 1.00 9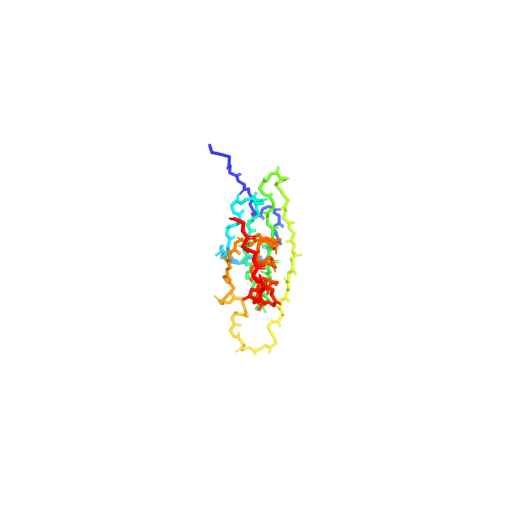0.25 83 ALA A O 1
ATOM 650 N N . THR A 1 84 ? -6.981 -11.360 24.906 1.00 87.69 84 THR A N 1
ATOM 651 C CA . THR A 1 84 ? -7.121 -12.829 24.815 1.00 87.69 84 THR A CA 1
ATOM 652 C C . THR A 1 84 ? -5.913 -13.587 25.375 1.00 87.69 84 THR A C 1
ATOM 654 O O . THR A 1 84 ? -6.084 -14.651 25.965 1.00 87.69 84 THR A O 1
ATOM 657 N N . LEU A 1 85 ? -4.703 -13.026 25.259 1.00 86.62 85 LEU A N 1
ATOM 658 C CA . LEU A 1 85 ? -3.482 -13.636 25.797 1.00 86.62 85 LEU A CA 1
ATOM 659 C C . LEU A 1 85 ? -3.354 -13.457 27.319 1.00 86.62 85 LEU A C 1
ATOM 661 O O . LEU A 1 85 ? -2.829 -14.336 28.001 1.00 86.62 85 LEU A O 1
ATOM 665 N N . GLY A 1 86 ? -3.838 -12.337 27.865 1.00 75.69 86 GLY A N 1
ATOM 666 C CA . GLY A 1 86 ? -3.795 -12.043 29.302 1.00 75.69 86 GLY A CA 1
ATOM 667 C C . GLY A 1 86 ? -4.792 -12.853 30.140 1.00 75.69 86 GLY A C 1
ATOM 668 O O . GLY A 1 86 ? -4.537 -13.128 31.312 1.00 75.69 86 GLY A O 1
ATOM 669 N N . VAL A 1 87 ? -5.901 -13.296 29.541 1.00 59.75 87 VAL A N 1
ATOM 670 C CA . VAL A 1 87 ? -6.955 -14.070 30.229 1.00 59.75 87 VAL A CA 1
ATOM 671 C C . VAL A 1 87 ? -6.501 -15.501 30.584 1.00 59.75 87 VAL A C 1
ATOM 673 O O . VAL A 1 87 ? -7.078 -16.131 31.474 1.00 59.75 87 VAL A O 1
ATOM 676 N N . GLY A 1 88 ? -5.405 -15.989 29.989 1.00 56.00 88 GLY A N 1
ATOM 677 C CA . GLY A 1 88 ? -4.816 -17.304 30.279 1.00 56.00 88 GLY A CA 1
ATOM 678 C C . GLY A 1 88 ? -4.186 -17.466 31.672 1.00 56.00 88 GLY A C 1
ATOM 679 O O . GLY A 1 88 ? -3.946 -18.597 32.086 1.00 56.00 88 GLY A O 1
ATOM 680 N N . TYR A 1 89 ? -3.955 -16.381 32.425 1.00 53.06 89 TYR A N 1
ATOM 681 C CA . TYR A 1 89 ? -3.364 -16.443 33.775 1.00 53.06 89 TYR A CA 1
ATOM 682 C C . TYR A 1 89 ? -4.329 -16.080 34.917 1.00 53.06 89 TYR A C 1
ATOM 684 O O . TYR A 1 89 ? -3.899 -16.034 36.070 1.00 53.06 89 TYR A O 1
ATOM 692 N N . HIS A 1 90 ? -5.619 -15.835 34.647 1.00 52.44 90 HIS A N 1
ATOM 693 C CA . HIS A 1 90 ? -6.584 -15.390 35.672 1.00 52.44 90 HIS A CA 1
ATOM 694 C C . HIS A 1 90 ? -7.960 -16.079 35.625 1.00 52.44 90 HIS A C 1
ATOM 696 O O . HIS A 1 90 ? -8.950 -15.533 36.093 1.00 52.44 90 HIS A O 1
ATOM 702 N N . THR A 1 91 ? -8.043 -17.316 35.130 1.00 45.28 91 THR A N 1
ATOM 703 C CA . THR A 1 91 ? -9.261 -18.148 35.249 1.00 45.28 91 THR A CA 1
ATOM 704 C C . THR A 1 91 ? -9.013 -19.427 36.053 1.00 45.28 91 THR A C 1
ATOM 706 O O . THR A 1 91 ? -9.288 -20.543 35.628 1.00 45.28 91 THR A O 1
ATOM 709 N N . ARG A 1 92 ? -8.512 -19.255 37.281 1.00 44.69 92 ARG A N 1
ATOM 710 C CA . ARG A 1 92 ? -8.774 -20.160 38.417 1.00 44.69 92 ARG A CA 1
ATOM 711 C C . ARG A 1 92 ? -8.920 -19.329 39.693 1.00 44.69 92 ARG A C 1
ATOM 713 O O . ARG A 1 92 ? -8.068 -19.353 40.571 1.00 44.69 92 ARG A O 1
ATOM 720 N N . GLY A 1 93 ? -10.001 -18.568 39.775 1.00 44.75 93 GLY A N 1
ATOM 721 C CA . GLY A 1 93 ? -10.399 -17.852 40.980 1.00 44.75 93 GLY A CA 1
ATOM 722 C C . GLY A 1 93 ? -11.905 -17.662 40.942 1.00 44.75 93 GLY A C 1
ATOM 723 O O . GLY A 1 93 ? -12.405 -16.907 40.122 1.00 44.75 93 GLY A O 1
ATOM 724 N N . TYR A 1 94 ? -12.605 -18.442 41.756 1.00 49.19 94 TYR A N 1
ATOM 725 C CA . TYR A 1 94 ? -14.052 -18.443 41.925 1.00 49.19 94 TYR A CA 1
ATOM 726 C C . TYR A 1 94 ? -14.596 -17.039 42.227 1.00 49.19 94 TYR A C 1
ATOM 728 O O . TYR A 1 94 ? -14.087 -16.379 43.128 1.00 49.19 94 TYR A O 1
ATOM 736 N N . CYS A 1 95 ? -15.691 -16.658 41.573 1.00 39.47 95 CYS A N 1
ATOM 737 C CA . CYS A 1 95 ? -16.667 -15.736 42.147 1.00 39.47 95 CYS A CA 1
ATOM 738 C C . CYS A 1 95 ? -18.015 -16.460 42.139 1.00 39.47 95 CYS A C 1
ATOM 740 O O . CYS A 1 95 ? -18.626 -16.654 41.090 1.00 39.47 95 CYS A O 1
ATOM 742 N N . LEU A 1 96 ? -18.381 -16.959 43.320 1.00 38.41 96 LEU A N 1
ATOM 743 C CA . LEU A 1 96 ? -19.769 -17.158 43.709 1.00 38.41 96 LEU A CA 1
ATOM 744 C C . LEU A 1 96 ? -20.366 -15.764 43.884 1.00 38.41 96 LEU A C 1
ATOM 746 O O . LEU A 1 96 ? -19.752 -14.981 44.602 1.00 38.41 96 LEU A O 1
ATOM 750 N N . ASP A 1 97 ? -21.507 -15.513 43.252 1.00 44.19 97 ASP A N 1
ATOM 751 C CA . ASP A 1 97 ? -22.616 -14.699 43.762 1.00 44.19 97 ASP A CA 1
ATOM 752 C C . ASP A 1 97 ? -23.916 -15.282 43.182 1.00 44.19 97 ASP A C 1
ATOM 754 O O . ASP A 1 97 ? -23.973 -15.486 41.944 1.00 44.19 97 ASP A O 1
#

pLDDT: mean 83.74, std 15.36, range [38.41, 96.5]

Nearest PDB structures (foldseek):
  6x48-assembly1_A  TM=7.116E-01  e=4.926E-02  Homo sapiens
  4n7e-assembly1_A  TM=6.861E-01  e=1.273E-01  Homo sapiens
  7eeb-assembly1_F  TM=7.467E-01  e=6.712E-01  Mus musculus
  3fgb-assembly2_B  TM=4.276E-01  e=1.541E+00  Bacteroides thetaiotaomicron
  3scy-assembly1_A  TM=4.353E-01  e=3.333E+00  Bacteroides fragilis NCTC 9343

Mean predicted aligned error: 8.7 Å

Foldseek 3Di:
DDDLPVVVQDPPQFDDKAWADAAPPQQKTWIKTAGPQGKIWIWIARPVVSDIDTDDIDHDPPDDDDPCPVRHDYDDPPVVVVVVVVVVPPPPDDDDD

Sequence (97 aa):
VELIQVEQHLPADVTKVQLRWFCEKSGVVLFTAGYRDGRSEVYA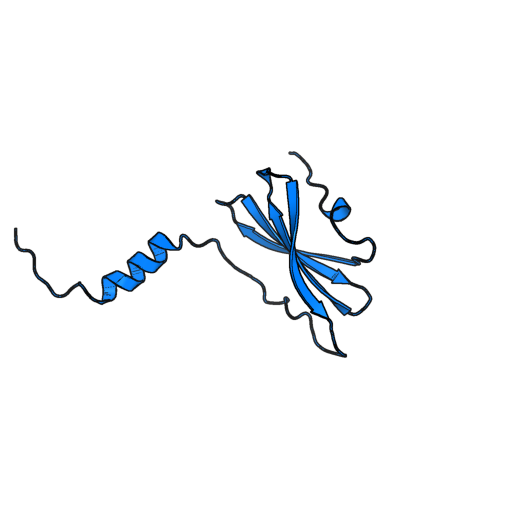LSIDKQEVQKVASHDAGGGGGDPWENLHGYEMDRAAYLATLGVGYHTRGYCLD

Solvent-accessible surface area (backbone atoms only — not comparable to full-atom values): 6259 Å² total; per-residue (Å²): 135,87,83,81,66,64,71,81,74,46,69,92,66,58,75,44,78,44,86,41,35,74,27,79,89,80,39,35,35,35,30,37,41,34,34,85,83,50,35,39,33,33,35,41,33,35,61,90,75,73,42,73,42,80,77,48,78,45,75,52,85,71,93,68,76,70,93,60,77,82,54,66,75,77,79,72,60,62,67,63,53,52,50,65,63,59,53,76,80,68,80,88,70,90,79,88,133